Protein AF-A0A820THE0-F1 (afdb_monomer_lite)

Structure (mmCIF, N/CA/C/O backbone):
data_AF-A0A820THE0-F1
#
_entry.id   AF-A0A820THE0-F1
#
loop_
_atom_site.group_PDB
_atom_site.id
_atom_site.type_symbol
_atom_site.label_atom_id
_atom_site.label_alt_id
_atom_site.label_comp_id
_atom_site.label_asym_id
_atom_site.label_entity_id
_atom_site.label_seq_id
_atom_site.pdbx_PDB_ins_code
_atom_site.Cartn_x
_atom_site.Cartn_y
_atom_site.Cartn_z
_atom_site.occupancy
_atom_site.B_iso_or_equiv
_atom_site.auth_seq_id
_atom_site.auth_comp_id
_atom_site.auth_asym_id
_atom_site.auth_atom_id
_atom_site.pdbx_PDB_model_num
ATOM 1 N N . SER A 1 1 ? 0.977 7.184 16.582 1.00 81.56 1 SER A N 1
ATOM 2 C CA . SER A 1 1 ? 1.432 5.863 17.078 1.00 81.56 1 SER A CA 1
ATOM 3 C C . SER A 1 1 ? 2.789 5.539 16.458 1.00 81.56 1 SER A C 1
ATOM 5 O O . SER A 1 1 ? 3.168 6.214 15.509 1.00 81.56 1 SER A O 1
ATOM 7 N N . ILE A 1 2 ? 3.516 4.524 16.949 1.00 87.81 2 ILE A N 1
ATOM 8 C CA . I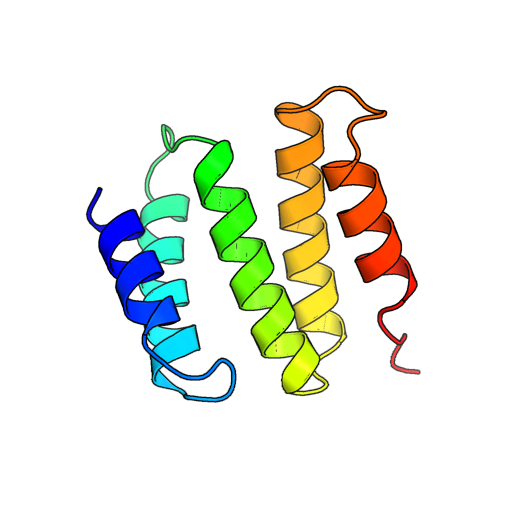LE A 1 2 ? 4.795 4.088 16.341 1.00 87.81 2 ILE A CA 1
ATOM 9 C C . ILE A 1 2 ? 4.618 3.749 14.848 1.00 87.81 2 ILE A C 1
ATOM 11 O O . ILE A 1 2 ? 5.462 4.103 14.034 1.00 87.81 2 ILE A O 1
ATOM 15 N N . ALA A 1 3 ? 3.487 3.145 14.471 1.00 89.25 3 ALA A N 1
ATOM 16 C CA . ALA A 1 3 ? 3.176 2.849 13.073 1.00 89.25 3 ALA A CA 1
ATOM 17 C C . ALA A 1 3 ? 3.074 4.113 12.198 1.00 89.25 3 ALA A C 1
ATOM 19 O O . ALA A 1 3 ? 3.609 4.129 11.093 1.00 89.25 3 ALA A O 1
ATOM 20 N N . ASN A 1 4 ? 2.466 5.194 12.706 1.00 89.00 4 ASN A N 1
ATOM 21 C CA . ASN A 1 4 ? 2.400 6.468 11.979 1.00 89.00 4 ASN A CA 1
ATOM 22 C C . ASN A 1 4 ? 3.794 7.065 11.769 1.00 89.00 4 ASN A C 1
ATOM 24 O O . ASN A 1 4 ? 4.085 7.539 10.681 1.00 89.00 4 ASN A O 1
ATOM 28 N N . ILE A 1 5 ? 4.672 6.976 12.775 1.00 93.00 5 ILE A N 1
ATOM 29 C CA . ILE A 1 5 ? 6.062 7.439 12.651 1.00 93.00 5 ILE A CA 1
ATOM 30 C C . ILE A 1 5 ? 6.778 6.656 11.545 1.00 93.00 5 ILE A C 1
ATOM 32 O O . ILE A 1 5 ? 7.472 7.244 10.724 1.00 93.00 5 ILE A O 1
ATOM 36 N N . TYR A 1 6 ? 6.584 5.336 11.463 1.00 94.88 6 TYR A N 1
ATOM 37 C CA . TYR A 1 6 ? 7.143 4.558 10.356 1.00 94.88 6 TYR A CA 1
ATOM 38 C C . TYR A 1 6 ? 6.573 4.963 8.993 1.00 94.88 6 TYR A C 1
ATOM 40 O O . TYR A 1 6 ? 7.331 5.038 8.029 1.00 94.88 6 TYR A O 1
ATOM 48 N N . MET A 1 7 ? 5.280 5.282 8.900 1.00 93.38 7 MET A N 1
ATOM 49 C CA . MET A 1 7 ? 4.709 5.818 7.662 1.00 93.38 7 MET A CA 1
ATOM 50 C C . MET A 1 7 ? 5.318 7.171 7.281 1.00 93.38 7 MET A C 1
ATOM 52 O O . MET A 1 7 ? 5.702 7.345 6.128 1.00 93.38 7 MET A O 1
ATOM 56 N N . GLU A 1 8 ? 5.467 8.096 8.227 1.00 94.19 8 GLU A N 1
ATOM 57 C CA . GLU A 1 8 ? 6.108 9.395 7.987 1.00 94.19 8 GLU A CA 1
ATOM 58 C C . GLU A 1 8 ? 7.559 9.219 7.527 1.00 94.19 8 GLU A C 1
ATOM 60 O O . GLU A 1 8 ? 7.956 9.787 6.514 1.00 94.19 8 GLU A O 1
ATOM 65 N N . ILE A 1 9 ? 8.331 8.349 8.187 1.00 95.06 9 ILE A N 1
ATOM 66 C CA . ILE A 1 9 ? 9.706 8.032 7.773 1.00 95.06 9 ILE A CA 1
ATOM 67 C C . ILE A 1 9 ? 9.730 7.430 6.363 1.00 95.06 9 ILE A C 1
ATOM 69 O O . ILE A 1 9 ? 10.588 7.795 5.563 1.00 95.06 9 ILE A O 1
ATOM 73 N N . SER A 1 10 ? 8.795 6.533 6.025 1.00 95.62 10 SER A N 1
ATOM 74 C CA . SER A 1 10 ? 8.736 5.941 4.682 1.00 95.62 10 SER A CA 1
ATOM 75 C C . SER A 1 10 ? 8.569 6.997 3.588 1.00 95.62 10 SER A C 1
ATOM 77 O O . SER A 1 10 ? 9.144 6.851 2.512 1.00 95.62 10 SER A O 1
ATOM 79 N N . GLN A 1 11 ? 7.830 8.071 3.873 1.00 92.69 11 GLN A N 1
ATOM 80 C CA . GLN A 1 11 ? 7.562 9.164 2.937 1.00 92.69 11 GLN A CA 1
ATOM 81 C C . GLN A 1 11 ? 8.758 10.109 2.753 1.00 92.69 11 GLN A C 1
ATOM 83 O O . GLN A 1 11 ? 8.770 10.879 1.798 1.00 92.69 11 GLN A O 1
ATOM 88 N N . LEU A 1 12 ? 9.774 10.037 3.622 1.00 95.31 12 LEU A N 1
ATOM 89 C CA . LEU A 1 12 ? 11.038 10.761 3.441 1.00 95.31 12 LEU A CA 1
ATOM 90 C C . LEU A 1 12 ? 11.948 10.107 2.392 1.00 95.31 12 LEU A C 1
ATOM 92 O O . LEU A 1 12 ? 12.903 10.732 1.935 1.00 95.31 12 LEU A O 1
ATOM 96 N N . TYR A 1 13 ? 11.680 8.851 2.029 1.00 93.62 13 TYR A N 1
ATOM 97 C CA . TYR A 1 13 ? 12.417 8.132 0.997 1.00 93.62 13 TYR A CA 1
ATOM 98 C C . TYR A 1 13 ? 11.655 8.141 -0.325 1.00 93.62 13 TYR A C 1
ATOM 100 O O . TYR A 1 13 ? 10.427 8.054 -0.348 1.00 93.62 13 TYR A O 1
ATOM 108 N N . ASP A 1 14 ? 12.396 8.144 -1.434 1.00 90.19 14 ASP A N 1
ATOM 109 C CA . ASP A 1 14 ? 11.812 7.938 -2.756 1.00 90.19 14 ASP A CA 1
ATOM 110 C C . ASP A 1 14 ? 11.009 6.636 -2.805 1.00 90.19 14 ASP A C 1
ATOM 112 O O . ASP A 1 14 ? 11.449 5.595 -2.310 1.00 90.19 14 ASP A O 1
ATOM 116 N N . TYR A 1 15 ? 9.874 6.661 -3.505 1.00 83.75 15 TYR A N 1
ATOM 117 C CA . TYR A 1 15 ? 8.979 5.507 -3.646 1.00 83.75 15 TYR A CA 1
ATOM 118 C C . TYR A 1 15 ? 9.665 4.242 -4.183 1.00 83.75 15 TYR A C 1
ATOM 120 O O . TYR A 1 15 ? 9.194 3.139 -3.938 1.00 83.75 15 TYR A O 1
ATOM 128 N N . ASN A 1 16 ? 10.776 4.368 -4.913 1.00 84.0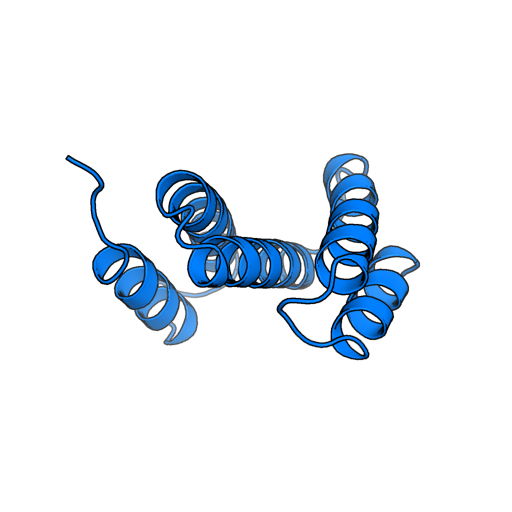6 16 ASN A N 1
ATOM 129 C CA . ASN A 1 16 ? 11.522 3.227 -5.453 1.00 84.06 16 ASN A CA 1
ATOM 130 C C . ASN A 1 16 ? 12.637 2.711 -4.529 1.00 84.06 16 ASN A C 1
ATOM 132 O O . ASN A 1 16 ? 13.222 1.660 -4.821 1.00 84.06 16 ASN A O 1
ATOM 136 N N . HIS A 1 17 ? 12.934 3.433 -3.448 1.00 91.31 17 HIS A N 1
ATOM 137 C CA . HIS A 1 17 ? 13.999 3.128 -2.502 1.00 91.31 17 HIS A CA 1
ATOM 138 C C . HIS A 1 17 ? 13.590 1.976 -1.568 1.00 91.31 17 HIS A C 1
ATOM 140 O O . HIS A 1 17 ? 12.449 1.891 -1.120 1.00 91.31 17 HIS A O 1
ATOM 146 N N . SER A 1 18 ? 14.523 1.084 -1.226 1.00 91.44 18 SER A N 1
ATOM 147 C CA . SER A 1 18 ? 14.257 -0.077 -0.355 1.00 91.44 18 SER A CA 1
ATOM 148 C C . SER A 1 18 ? 13.751 0.321 1.037 1.00 91.44 18 SER A C 1
ATOM 150 O O . SER A 1 18 ? 12.851 -0.315 1.578 1.00 91.44 18 SER A O 1
ATOM 152 N N . ASN A 1 19 ? 14.274 1.414 1.595 1.00 94.12 19 ASN A N 1
ATOM 153 C CA . ASN A 1 19 ? 13.796 1.945 2.876 1.00 94.12 19 ASN A CA 1
ATOM 154 C C . ASN A 1 19 ? 12.309 2.334 2.860 1.00 94.12 19 ASN A C 1
ATOM 156 O O . ASN A 1 19 ? 11.653 2.180 3.886 1.00 94.12 19 ASN A O 1
ATOM 160 N N . HIS A 1 20 ? 11.756 2.782 1.725 1.00 93.62 20 HIS A N 1
ATOM 161 C CA . HIS A 1 20 ? 10.336 3.133 1.638 1.00 93.62 20 HIS A CA 1
ATOM 162 C C . HIS A 1 20 ? 9.457 1.927 1.995 1.00 93.62 20 HIS A C 1
ATOM 164 O O . HIS A 1 20 ? 8.665 1.985 2.936 1.00 93.62 20 HIS A O 1
ATOM 170 N N . ILE A 1 21 ? 9.663 0.796 1.311 1.00 95.81 21 ILE A N 1
ATOM 171 C CA . ILE A 1 21 ? 8.899 -0.426 1.583 1.00 95.81 21 ILE A CA 1
ATOM 172 C C . ILE A 1 21 ? 9.226 -1.013 2.961 1.00 95.81 21 ILE A C 1
ATOM 174 O O . ILE A 1 21 ? 8.316 -1.429 3.670 1.00 95.81 21 ILE A O 1
ATOM 178 N N . TYR A 1 22 ? 10.488 -0.951 3.395 1.00 96.75 22 TYR A N 1
ATOM 179 C CA . TYR A 1 22 ? 10.908 -1.452 4.706 1.00 96.75 22 TYR A CA 1
ATOM 180 C C . TYR A 1 22 ? 10.141 -0.802 5.867 1.00 96.75 22 TYR A C 1
ATOM 182 O O . TYR A 1 22 ? 9.671 -1.485 6.780 1.00 96.75 22 TYR A O 1
ATOM 190 N N . TYR A 1 23 ? 9.993 0.526 5.850 1.00 96.94 23 TYR A N 1
ATOM 191 C CA . TYR A 1 23 ? 9.258 1.225 6.903 1.00 96.94 23 TYR A CA 1
ATOM 192 C C . TYR A 1 23 ? 7.742 1.017 6.794 1.00 96.94 23 TYR A C 1
ATOM 194 O O . TYR A 1 23 ? 7.080 0.879 7.826 1.00 96.94 23 TYR A O 1
ATOM 202 N N . LEU A 1 24 ? 7.190 0.902 5.581 1.00 95.56 24 LEU A N 1
ATOM 203 C CA . LEU A 1 24 ? 5.783 0.529 5.396 1.00 95.56 24 LEU A CA 1
ATOM 204 C C . LEU A 1 24 ? 5.477 -0.872 5.940 1.00 95.56 24 LEU A C 1
ATOM 206 O O . LEU A 1 24 ? 4.459 -1.048 6.603 1.00 95.56 24 LEU A O 1
ATOM 210 N N . GLU A 1 25 ? 6.360 -1.851 5.739 1.00 94.88 25 GLU A N 1
ATOM 211 C CA . GLU A 1 25 ? 6.202 -3.209 6.280 1.00 94.88 25 GLU A CA 1
ATOM 212 C C . GLU A 1 25 ? 6.245 -3.226 7.814 1.00 94.88 25 GLU A C 1
ATOM 214 O O . GLU A 1 25 ? 5.464 -3.936 8.451 1.00 94.88 25 GLU A O 1
ATOM 219 N N . LYS A 1 26 ? 7.086 -2.388 8.436 1.00 94.81 26 LYS A N 1
ATOM 220 C CA . LYS A 1 26 ? 7.068 -2.208 9.897 1.00 94.81 26 LYS A CA 1
ATOM 221 C C . LYS A 1 26 ? 5.762 -1.603 10.399 1.00 94.81 26 LYS A C 1
ATOM 223 O O . LYS A 1 26 ? 5.242 -2.058 11.418 1.00 94.81 26 LYS A O 1
ATOM 228 N N . ALA A 1 27 ? 5.243 -0.584 9.713 1.00 92.75 27 ALA A N 1
ATOM 229 C CA . ALA A 1 27 ? 3.947 -0.000 10.049 1.00 92.75 27 ALA A CA 1
ATOM 230 C C . ALA A 1 27 ? 2.834 -1.050 9.917 1.00 92.75 27 ALA A C 1
ATOM 232 O O . ALA A 1 27 ? 2.040 -1.218 10.842 1.00 92.75 27 ALA A O 1
ATOM 233 N N . LEU A 1 28 ? 2.843 -1.813 8.820 1.00 91.19 28 LEU A N 1
ATOM 234 C CA . LEU A 1 28 ? 1.876 -2.870 8.557 1.00 91.19 28 LEU A CA 1
ATOM 235 C C . LEU A 1 28 ? 1.900 -3.964 9.628 1.00 91.19 28 LEU A C 1
ATOM 237 O O . LEU A 1 28 ? 0.842 -4.332 10.124 1.00 91.19 28 LEU A O 1
ATOM 241 N N . ASN A 1 29 ? 3.079 -4.422 10.051 1.00 91.00 29 ASN A N 1
ATOM 242 C CA . ASN A 1 29 ? 3.196 -5.420 11.117 1.00 91.00 29 ASN A CA 1
ATOM 243 C C . ASN A 1 29 ? 2.549 -4.941 12.432 1.00 91.00 29 ASN A C 1
ATOM 245 O O . ASN A 1 29 ? 1.943 -5.720 13.163 1.00 91.00 29 ASN A O 1
ATOM 249 N N . ILE A 1 30 ? 2.634 -3.644 12.742 1.00 89.12 30 ILE A N 1
ATOM 250 C CA . ILE A 1 30 ? 1.940 -3.082 13.908 1.00 89.12 30 ILE A CA 1
ATOM 251 C C . ILE A 1 30 ? 0.429 -3.042 13.664 1.00 89.12 30 ILE A C 1
ATOM 253 O O . ILE A 1 30 ? -0.329 -3.363 14.577 1.00 89.12 30 ILE A O 1
ATOM 257 N N . PHE A 1 31 ? -0.007 -2.659 12.460 1.00 85.44 31 PHE A N 1
ATOM 258 C CA . PHE A 1 31 ? -1.422 -2.630 12.088 1.00 85.44 31 PHE A CA 1
ATOM 259 C C . PHE A 1 31 ? -2.079 -4.018 12.153 1.00 85.44 31 PHE A C 1
ATOM 261 O O . PHE A 1 31 ? -3.175 -4.135 12.694 1.00 85.44 31 PHE A O 1
ATOM 268 N N . GLU A 1 32 ? -1.405 -5.068 11.682 1.00 79.38 32 GLU A N 1
ATOM 269 C CA . GLU A 1 32 ? -1.928 -6.444 11.679 1.00 79.38 32 GLU A CA 1
ATOM 270 C C . GLU A 1 32 ? -1.969 -7.075 13.082 1.00 79.38 32 GLU A C 1
ATOM 272 O O . GLU A 1 32 ? -2.875 -7.852 13.378 1.00 79.38 32 GLU A O 1
ATOM 277 N N . ASN A 1 33 ? -1.048 -6.702 13.976 1.00 80.88 33 ASN A N 1
ATOM 278 C CA . ASN A 1 33 ? -0.990 -7.238 15.343 1.00 80.88 33 ASN A CA 1
ATOM 279 C C . ASN A 1 33 ? -1.908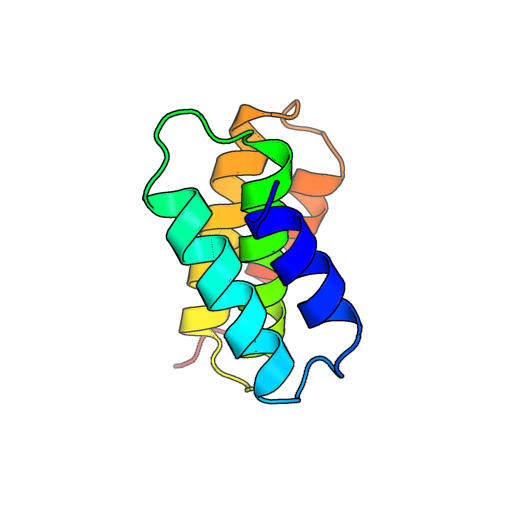 -6.524 16.347 1.00 80.88 33 ASN A C 1
ATOM 281 O O . ASN A 1 33 ? -1.912 -6.869 17.529 1.00 80.88 33 ASN A O 1
ATOM 285 N N . ASN A 1 34 ? -2.673 -5.519 15.921 1.00 73.31 34 ASN A N 1
ATOM 286 C CA . ASN A 1 34 ? -3.510 -4.736 16.822 1.00 73.31 34 ASN A CA 1
ATOM 287 C C . ASN A 1 34 ? -4.965 -4.725 16.343 1.00 73.31 34 ASN A C 1
ATOM 289 O O . ASN A 1 34 ? -5.337 -4.024 15.404 1.00 73.31 34 ASN A O 1
ATOM 293 N N . ILE A 1 35 ? -5.811 -5.456 17.069 1.00 57.12 35 ILE A N 1
ATOM 294 C CA . ILE A 1 35 ? -7.244 -5.637 16.778 1.00 57.12 35 ILE A CA 1
ATOM 295 C C . ILE A 1 35 ? -8.027 -4.305 16.780 1.00 57.12 35 ILE A C 1
ATOM 297 O O . ILE A 1 35 ? -9.093 -4.210 16.177 1.00 57.12 35 ILE A O 1
ATOM 301 N N . HIS A 1 36 ? -7.499 -3.258 17.423 1.00 61.72 36 HIS A N 1
ATOM 302 C CA . HIS A 1 36 ? -8.181 -1.971 17.609 1.00 61.72 36 HIS A CA 1
ATOM 303 C C . HIS A 1 36 ? -7.719 -0.847 16.672 1.00 61.72 36 HIS A C 1
ATOM 305 O O . HIS A 1 36 ? -8.085 0.312 16.884 1.00 61.72 36 HIS A O 1
ATOM 311 N N . ILE A 1 37 ? -6.886 -1.129 15.668 1.00 59.03 37 ILE A N 1
ATOM 312 C CA . ILE A 1 37 ? -6.290 -0.049 14.880 1.00 59.03 37 ILE A CA 1
ATOM 313 C C . ILE A 1 37 ? -7.295 0.630 13.945 1.00 59.03 37 ILE A C 1
ATOM 315 O O . ILE A 1 37 ? -8.079 0.009 13.230 1.00 59.03 37 ILE A O 1
ATOM 319 N N . GLN A 1 38 ? -7.222 1.962 13.978 1.00 61.41 38 GLN A N 1
ATOM 320 C CA . GLN A 1 38 ? -8.016 2.910 13.214 1.00 61.41 38 GLN A CA 1
ATOM 321 C C . GLN A 1 38 ? -7.993 2.561 11.722 1.00 61.41 38 GLN A C 1
ATOM 323 O O . GLN A 1 38 ? -6.968 2.691 11.047 1.00 61.41 38 GLN A O 1
ATOM 328 N N . TYR A 1 39 ? -9.160 2.170 11.204 1.00 63.78 39 TYR A N 1
ATOM 329 C CA . TYR A 1 39 ? -9.389 1.849 9.794 1.00 63.78 39 TYR A CA 1
ATOM 330 C C . TYR A 1 39 ? -8.784 2.899 8.840 1.00 63.78 39 TYR A C 1
ATOM 332 O O . TYR A 1 39 ? -8.256 2.546 7.788 1.00 63.78 39 TYR A O 1
ATOM 340 N N . LEU A 1 40 ? -8.788 4.179 9.233 1.00 61.62 40 LEU A N 1
ATOM 341 C CA . LEU A 1 40 ? -8.357 5.297 8.392 1.00 61.62 40 LEU A CA 1
ATOM 342 C C . LEU A 1 40 ? -6.868 5.260 7.994 1.00 61.62 40 LEU A C 1
ATOM 344 O O . LEU A 1 40 ? -6.526 5.629 6.880 1.00 61.62 40 LEU A O 1
ATOM 348 N N . ILE A 1 41 ? -5.969 4.810 8.871 1.00 74.56 41 ILE A N 1
ATOM 349 C CA . ILE A 1 41 ? -4.518 4.863 8.590 1.00 74.56 41 ILE A CA 1
ATOM 350 C C . ILE A 1 41 ? -4.042 3.563 7.922 1.00 74.56 41 ILE A C 1
ATOM 352 O O . ILE A 1 41 ? -3.138 3.561 7.085 1.00 74.56 41 ILE A O 1
ATOM 356 N N . THR A 1 42 ? -4.723 2.452 8.206 1.00 81.00 42 THR A N 1
ATOM 357 C CA . THR A 1 42 ? -4.395 1.135 7.643 1.00 81.00 42 THR A CA 1
ATOM 358 C C . THR A 1 42 ? -4.557 1.105 6.121 1.00 81.00 42 THR A C 1
ATOM 360 O O . THR A 1 42 ? -3.688 0.586 5.417 1.00 81.00 42 THR A O 1
ATOM 363 N N . TYR A 1 43 ? -5.626 1.708 5.580 1.00 88.06 43 TYR A N 1
ATOM 364 C CA . TYR A 1 43 ? -5.827 1.723 4.125 1.00 88.06 43 TYR A CA 1
ATOM 365 C C . TYR A 1 43 ? -4.761 2.558 3.400 1.00 88.06 43 TYR A C 1
ATOM 367 O O . TYR A 1 43 ? -4.392 2.212 2.275 1.00 88.06 43 TYR A O 1
ATOM 375 N N . GLN A 1 44 ? -4.256 3.629 4.033 1.00 91.06 44 GLN A N 1
ATOM 376 C CA . GLN A 1 44 ? -3.182 4.461 3.484 1.00 91.06 44 GLN A CA 1
ATOM 377 C C . GLN A 1 44 ? -1.885 3.657 3.385 1.00 91.06 44 GLN A C 1
ATOM 379 O O . GLN A 1 44 ? -1.252 3.647 2.331 1.00 91.06 44 GLN A O 1
ATOM 384 N N . CYS A 1 45 ? -1.535 2.912 4.436 1.00 93.06 45 CYS A N 1
ATOM 385 C CA . CYS A 1 45 ? -0.370 2.030 4.429 1.00 93.06 45 CYS A CA 1
ATOM 386 C C . CYS A 1 45 ? -0.449 0.993 3.299 1.00 93.06 45 CYS A C 1
ATOM 388 O O . CYS A 1 45 ? 0.472 0.900 2.486 1.00 93.06 45 CYS A O 1
ATOM 390 N N . PHE A 1 46 ? -1.585 0.298 3.163 1.00 94.38 46 PHE A N 1
ATOM 391 C CA . PHE A 1 46 ? -1.809 -0.611 2.035 1.00 94.38 46 PHE A CA 1
ATOM 392 C C . PHE A 1 46 ? -1.695 0.087 0.676 1.00 94.38 46 PHE A C 1
ATOM 394 O O . PHE A 1 46 ? -1.084 -0.471 -0.232 1.00 94.38 46 PHE A O 1
ATOM 401 N N . SER A 1 47 ? -2.200 1.317 0.540 1.00 94.31 47 SER A N 1
ATOM 402 C CA . SER A 1 47 ? -2.125 2.056 -0.725 1.00 94.31 47 SER A CA 1
ATOM 403 C C . SER A 1 47 ? -0.686 2.420 -1.108 1.00 94.31 47 SER A C 1
ATOM 405 O O . SER A 1 47 ? -0.326 2.357 -2.283 1.00 94.31 47 SER A O 1
ATOM 407 N N . PHE A 1 48 ? 0.178 2.737 -0.136 1.00 94.31 48 PHE A N 1
ATOM 408 C CA . PHE A 1 48 ? 1.594 3.000 -0.403 1.00 94.31 48 PHE A CA 1
ATOM 409 C C . PHE A 1 48 ? 2.339 1.729 -0.812 1.00 94.31 48 PHE A C 1
ATOM 411 O O . PHE A 1 48 ? 3.106 1.745 -1.773 1.00 94.31 48 PHE A O 1
ATOM 418 N N . ILE A 1 49 ? 2.049 0.606 -0.155 1.00 95.69 49 ILE A N 1
ATOM 419 C CA . ILE A 1 49 ? 2.608 -0.697 -0.533 1.00 95.69 49 ILE A CA 1
ATOM 420 C C . ILE A 1 49 ? 2.144 -1.091 -1.945 1.00 95.69 49 ILE A C 1
ATOM 422 O O . ILE A 1 49 ? 2.940 -1.568 -2.755 1.00 95.69 49 ILE A O 1
ATOM 426 N N . ALA A 1 50 ? 0.874 -0.852 -2.278 1.00 96.12 50 ALA A N 1
ATOM 427 C CA . ALA A 1 50 ? 0.336 -1.120 -3.606 1.00 96.12 50 ALA A CA 1
ATOM 428 C C . ALA A 1 50 ? 1.038 -0.289 -4.694 1.00 96.12 50 ALA A C 1
ATOM 430 O O . ALA A 1 50 ? 1.437 -0.841 -5.723 1.00 96.12 50 ALA A O 1
ATOM 431 N N . ASN A 1 51 ? 1.255 1.005 -4.432 1.00 94.25 51 ASN A N 1
ATOM 432 C CA . ASN A 1 51 ? 2.026 1.906 -5.291 1.00 94.25 51 ASN A CA 1
ATOM 433 C C . ASN A 1 51 ? 3.470 1.424 -5.488 1.00 94.25 51 ASN A C 1
ATOM 435 O O . ASN A 1 51 ? 3.969 1.418 -6.614 1.00 94.25 51 ASN A O 1
ATOM 439 N N . TYR A 1 52 ? 4.136 0.991 -4.413 1.00 94.94 52 TYR A N 1
ATOM 440 C CA . TYR A 1 52 ? 5.490 0.441 -4.487 1.00 94.94 52 TYR A CA 1
ATOM 441 C C . TYR A 1 52 ? 5.553 -0.739 -5.465 1.00 94.94 52 TYR A C 1
ATOM 443 O O . TYR A 1 52 ? 6.375 -0.755 -6.382 1.00 94.94 52 TYR A O 1
ATOM 451 N N . TYR A 1 53 ? 4.641 -1.705 -5.322 1.00 95.00 53 TYR A N 1
ATOM 452 C CA . TYR A 1 53 ? 4.591 -2.864 -6.213 1.00 95.00 53 TYR A CA 1
ATOM 453 C C . TYR A 1 53 ? 4.193 -2.502 -7.644 1.00 95.00 53 TYR A C 1
ATOM 455 O O . TYR A 1 53 ? 4.757 -3.067 -8.581 1.00 95.00 53 TYR A O 1
ATOM 463 N N . PHE A 1 54 ? 3.307 -1.519 -7.826 1.00 94.31 54 PHE A N 1
ATOM 464 C CA . PHE A 1 54 ? 2.957 -1.003 -9.149 1.00 94.31 54 PHE A CA 1
ATOM 465 C C . PHE A 1 54 ? 4.194 -0.467 -9.878 1.00 94.31 54 PHE A C 1
ATOM 467 O O . PHE A 1 54 ? 4.458 -0.832 -11.021 1.00 94.31 54 PHE A O 1
ATOM 474 N N . LYS A 1 55 ? 5.017 0.341 -9.197 1.00 92.75 55 LYS A N 1
ATOM 475 C CA . LYS A 1 55 ? 6.261 0.890 -9.765 1.00 92.75 55 LYS A CA 1
ATOM 476 C C . LYS A 1 55 ? 7.312 -0.176 -10.073 1.00 92.75 55 LYS A C 1
ATOM 478 O O . LYS A 1 55 ? 8.162 0.045 -10.931 1.00 92.75 55 LYS A O 1
ATOM 483 N N . LYS A 1 56 ? 7.252 -1.331 -9.408 1.00 92.94 56 LYS A N 1
ATOM 484 C CA . LYS A 1 56 ? 8.092 -2.501 -9.705 1.00 92.94 56 LYS A CA 1
ATOM 485 C C . LYS A 1 56 ? 7.510 -3.412 -10.789 1.00 92.94 56 LYS A C 1
ATOM 487 O O . LYS A 1 56 ? 8.107 -4.448 -11.052 1.00 92.94 56 LYS A O 1
ATOM 492 N N . SER A 1 57 ? 6.394 -3.033 -11.418 1.00 94.38 57 SER A N 1
ATOM 493 C CA . SER A 1 57 ? 5.656 -3.867 -12.381 1.00 94.38 57 SER A CA 1
ATOM 494 C C . SER A 1 57 ? 5.257 -5.229 -11.804 1.00 94.38 57 SER A C 1
ATOM 496 O O . SER A 1 57 ? 5.197 -6.214 -12.518 1.00 94.38 57 SER A O 1
ATOM 498 N N . LEU A 1 58 ? 5.028 -5.297 -10.488 1.00 95.31 58 LEU A N 1
ATOM 499 C CA . LEU A 1 58 ? 4.539 -6.490 -9.797 1.00 95.31 58 LEU A CA 1
ATOM 500 C C . LEU A 1 58 ? 3.025 -6.345 -9.626 1.00 95.31 58 LEU A C 1
ATOM 502 O O . LEU A 1 58 ? 2.534 -6.045 -8.526 1.00 95.31 58 LEU A O 1
ATOM 506 N N . PHE A 1 59 ? 2.294 -6.480 -10.732 1.00 95.94 59 PHE A N 1
ATOM 507 C CA . PHE A 1 59 ? 0.900 -6.043 -10.825 1.00 95.94 59 PHE A CA 1
ATOM 508 C C . PHE A 1 59 ? -0.042 -6.857 -9.939 1.00 95.94 59 PHE A C 1
ATOM 510 O O . PHE A 1 59 ? -0.886 -6.271 -9.261 1.00 95.94 59 PHE A O 1
ATOM 517 N N . ASP A 1 60 ? 0.176 -8.165 -9.812 1.00 96.38 60 ASP A N 1
ATOM 518 C CA . ASP A 1 60 ? -0.612 -9.018 -8.913 1.00 96.38 60 ASP A CA 1
ATOM 519 C C . ASP A 1 60 ? -0.504 -8.587 -7.448 1.00 96.38 60 ASP A C 1
ATOM 521 O O . ASP A 1 60 ? -1.503 -8.487 -6.724 1.00 96.38 60 ASP A O 1
ATOM 525 N N . LYS A 1 61 ? 0.719 -8.276 -6.998 1.00 95.69 61 LYS A N 1
ATOM 526 C CA . LYS A 1 61 ? 0.947 -7.782 -5.634 1.00 95.69 61 LYS A CA 1
ATOM 527 C C . LYS A 1 61 ? 0.314 -6.411 -5.448 1.00 95.69 61 LYS A C 1
ATOM 529 O O . LYS A 1 61 ? -0.346 -6.190 -4.434 1.00 95.69 61 LYS A O 1
ATOM 534 N N . SER A 1 62 ? 0.483 -5.513 -6.416 1.00 96.88 62 SER A N 1
ATOM 535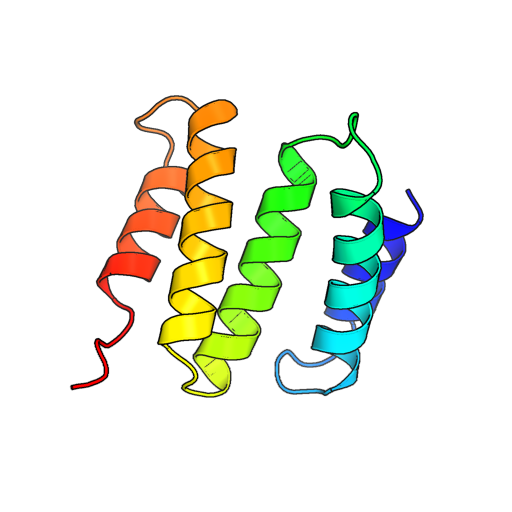 C CA . SER A 1 62 ? -0.131 -4.186 -6.379 1.00 96.88 62 SER A CA 1
ATOM 536 C C . SER A 1 62 ? -1.655 -4.275 -6.252 1.00 96.88 62 SER A C 1
ATOM 538 O O . SER A 1 62 ? -2.229 -3.745 -5.297 1.00 96.88 62 SER A O 1
ATOM 540 N N . ARG A 1 63 ? -2.299 -5.050 -7.133 1.00 97.56 63 ARG A N 1
ATOM 541 C CA . ARG A 1 63 ? -3.748 -5.280 -7.141 1.00 97.56 63 ARG A CA 1
ATOM 542 C C . ARG A 1 63 ? -4.238 -5.835 -5.809 1.00 97.56 63 ARG A C 1
ATOM 544 O O . ARG A 1 63 ? -5.208 -5.322 -5.253 1.00 97.56 63 ARG A O 1
ATOM 551 N N . LYS A 1 64 ? -3.544 -6.834 -5.252 1.00 96.69 64 LYS A N 1
ATOM 552 C CA . LYS A 1 64 ? -3.873 -7.415 -3.939 1.00 96.69 64 LYS A CA 1
ATOM 553 C C . LYS A 1 64 ? -3.930 -6.355 -2.835 1.00 96.69 64 LYS A C 1
ATOM 555 O O . LYS A 1 64 ? -4.844 -6.385 -2.012 1.00 96.69 64 LYS A O 1
ATOM 560 N N . TYR A 1 65 ? -2.970 -5.433 -2.797 1.00 96.62 65 TYR A N 1
ATOM 561 C CA . TYR A 1 65 ? -2.938 -4.392 -1.769 1.00 96.62 65 TYR A CA 1
ATOM 562 C C . TYR A 1 65 ? -3.971 -3.285 -2.009 1.00 96.62 65 TYR A C 1
ATOM 564 O O . TYR A 1 65 ? -4.615 -2.867 -1.047 1.00 96.62 65 TYR A O 1
ATOM 572 N N . TYR A 1 66 ? -4.229 -2.882 -3.256 1.00 97.56 66 TYR A N 1
ATOM 573 C CA . TYR A 1 66 ? -5.328 -1.951 -3.536 1.00 97.56 66 TYR A CA 1
ATOM 574 C C . TYR A 1 66 ? -6.703 -2.532 -3.202 1.00 97.56 66 TYR A C 1
ATOM 576 O O . TYR A 1 66 ? -7.554 -1.809 -2.688 1.00 97.56 66 TYR A O 1
ATOM 584 N N . LEU A 1 67 ? -6.924 -3.834 -3.409 1.00 97.00 67 LEU A N 1
ATOM 585 C CA . LEU A 1 67 ? -8.165 -4.492 -2.988 1.00 97.00 67 LEU A CA 1
ATOM 586 C C . LEU A 1 67 ? -8.359 -4.419 -1.465 1.00 97.00 67 LEU A C 1
ATOM 588 O O . LEU A 1 67 ? -9.459 -4.107 -1.010 1.00 97.00 67 LEU A O 1
ATOM 592 N N . LYS A 1 68 ? -7.291 -4.614 -0.676 1.00 93.56 68 LYS A N 1
ATOM 593 C CA . LYS A 1 68 ? -7.328 -4.403 0.785 1.00 93.56 68 LYS A CA 1
ATOM 594 C C . LYS A 1 68 ? -7.631 -2.944 1.147 1.00 93.56 68 LYS A C 1
ATOM 596 O O . LYS A 1 68 ? -8.431 -2.687 2.047 1.00 93.56 68 LYS A O 1
ATOM 601 N N . THR A 1 69 ? -7.024 -1.985 0.443 1.00 94.56 69 THR A N 1
ATOM 602 C CA . THR A 1 69 ? -7.326 -0.552 0.601 1.00 94.56 69 THR A CA 1
ATOM 603 C C . THR A 1 69 ? -8.810 -0.271 0.351 1.00 94.56 69 THR A C 1
ATOM 605 O O . THR A 1 69 ? -9.462 0.353 1.191 1.00 94.56 69 THR A O 1
ATOM 608 N N . LEU A 1 70 ? -9.359 -0.773 -0.757 1.00 95.50 70 LEU A N 1
ATOM 609 C CA . LEU A 1 70 ? -10.757 -0.587 -1.145 1.00 95.50 70 LEU A CA 1
ATOM 610 C C . LEU A 1 70 ? -11.729 -1.210 -0.134 1.00 95.50 70 LEU A C 1
ATOM 612 O O . LEU A 1 70 ? -12.754 -0.607 0.186 1.00 95.50 70 LEU A O 1
ATOM 616 N N . GLU A 1 71 ? -11.415 -2.399 0.388 1.00 92.81 71 GLU A N 1
ATOM 617 C CA . GLU A 1 71 ? -12.234 -3.073 1.402 1.00 92.81 71 GLU A CA 1
ATOM 618 C C . GLU A 1 71 ? -12.403 -2.200 2.651 1.00 92.81 71 GLU A C 1
ATOM 620 O O . GLU A 1 71 ? -13.514 -2.045 3.162 1.00 92.81 71 GLU A O 1
ATOM 625 N N . ILE A 1 72 ? -11.315 -1.589 3.122 1.00 90.06 72 ILE A N 1
ATOM 626 C CA . ILE A 1 72 ? -11.360 -0.711 4.291 1.00 90.06 72 ILE A CA 1
ATOM 627 C C . ILE A 1 72 ? -12.086 0.598 3.967 1.00 90.06 72 ILE A C 1
ATOM 629 O O . ILE A 1 72 ? -12.942 1.021 4.742 1.00 90.06 72 ILE A O 1
ATOM 633 N N . GLN A 1 73 ? -11.811 1.225 2.821 1.00 92.19 73 GLN A N 1
ATOM 634 C CA . GLN A 1 73 ? -12.498 2.461 2.429 1.00 92.19 73 GLN A CA 1
ATOM 635 C C . GLN A 1 73 ? -14.020 2.280 2.363 1.00 92.19 73 GLN A C 1
ATOM 637 O O . GLN A 1 73 ? -14.744 3.145 2.847 1.00 92.19 73 GLN A O 1
ATOM 642 N N . LYS A 1 74 ? -14.512 1.137 1.862 1.00 92.75 74 LYS A N 1
ATOM 643 C CA . LYS A 1 74 ? -15.949 0.796 1.836 1.00 92.75 74 LYS A CA 1
ATOM 644 C C . LYS A 1 74 ? -16.582 0.645 3.227 1.00 92.75 74 LYS A C 1
ATOM 646 O O . LYS A 1 74 ? -17.800 0.745 3.336 1.00 92.75 74 LYS A O 1
ATOM 651 N N . LYS A 1 75 ? -15.789 0.395 4.277 1.00 89.81 75 LYS A N 1
ATOM 652 C CA . LYS A 1 75 ? -16.261 0.348 5.676 1.00 89.81 75 LYS A CA 1
ATOM 653 C C . LYS A 1 75 ? -16.308 1.733 6.328 1.00 89.81 75 LYS A C 1
ATOM 655 O O . LYS A 1 75 ? -17.072 1.926 7.266 1.00 89.81 75 LYS A O 1
ATOM 660 N N . ILE A 1 76 ? -15.481 2.673 5.863 1.00 89.75 76 ILE A N 1
ATOM 661 C CA . ILE A 1 76 ? -15.347 4.017 6.448 1.00 89.75 76 ILE A CA 1
ATOM 662 C C . ILE A 1 76 ? -16.250 5.030 5.744 1.00 89.75 76 ILE A C 1
ATOM 664 O O . ILE A 1 76 ? -16.863 5.873 6.395 1.00 89.75 76 ILE A O 1
ATOM 668 N N . TYR A 1 77 ? -16.288 4.982 4.414 1.00 89.81 77 TYR A N 1
ATOM 669 C CA . TYR A 1 77 ? -16.883 6.022 3.590 1.00 89.81 77 TYR A CA 1
ATOM 670 C C . TYR A 1 77 ? -18.194 5.557 2.940 1.00 89.81 77 TYR A C 1
ATOM 672 O O . TYR A 1 77 ? -18.343 4.372 2.629 1.00 89.81 77 TYR A O 1
ATOM 680 N N . PRO A 1 78 ? -19.139 6.481 2.673 1.00 92.94 78 PRO A N 1
ATOM 681 C CA . PRO A 1 78 ? -20.300 6.200 1.833 1.00 92.94 78 PRO A CA 1
ATOM 682 C C . PRO A 1 78 ? -19.882 5.697 0.448 1.00 92.94 78 PRO A C 1
ATOM 684 O O . PRO A 1 78 ? -18.824 6.070 -0.053 1.00 92.94 78 PRO A O 1
ATOM 687 N N . LYS A 1 79 ? -20.733 4.892 -0.198 1.00 88.94 79 LYS A N 1
ATOM 688 C CA . LYS A 1 79 ? -20.423 4.223 -1.477 1.00 88.94 79 LYS A CA 1
ATOM 689 C C . LYS A 1 79 ? -19.962 5.173 -2.590 1.00 88.94 79 LYS A C 1
ATOM 691 O O . LYS A 1 79 ? -19.084 4.797 -3.358 1.00 88.94 79 LYS A O 1
ATOM 696 N N . ASP A 1 80 ? -20.497 6.391 -2.622 1.00 90.62 80 ASP A N 1
ATOM 697 C CA . ASP A 1 80 ? -20.221 7.387 -3.668 1.00 90.62 80 ASP A CA 1
ATOM 698 C C . ASP A 1 80 ? -19.053 8.322 -3.313 1.00 90.62 80 ASP A C 1
ATOM 700 O O . ASP A 1 80 ? -18.801 9.323 -3.986 1.00 90.62 80 ASP A O 1
ATOM 704 N N . HIS A 1 81 ? -18.327 8.025 -2.232 1.00 94.81 81 HIS A N 1
ATOM 705 C CA . HIS A 1 81 ? -17.179 8.821 -1.833 1.00 94.81 81 HIS A CA 1
ATOM 706 C C . HIS A 1 81 ? -16.062 8.711 -2.878 1.00 94.81 81 HIS A C 1
ATOM 708 O O . HIS A 1 81 ? -15.643 7.614 -3.255 1.00 94.81 81 HIS A O 1
ATOM 714 N N . SER A 1 82 ? -15.518 9.858 -3.289 1.00 95.19 82 SER A N 1
ATOM 715 C CA . SER A 1 82 ? -14.513 9.967 -4.356 1.00 95.19 82 SER A CA 1
ATOM 716 C C . SER A 1 82 ? -13.308 9.042 -4.164 1.00 95.19 82 SER A C 1
ATOM 718 O O . SER A 1 82 ? -12.806 8.484 -5.133 1.00 95.19 82 SER A O 1
ATOM 720 N N . ILE A 1 83 ? -12.877 8.820 -2.919 1.00 93.50 83 ILE A N 1
ATOM 721 C CA . ILE A 1 83 ? -11.756 7.920 -2.603 1.00 93.50 83 ILE A CA 1
ATOM 722 C C . ILE A 1 83 ? -11.998 6.456 -3.020 1.00 93.50 83 ILE A C 1
ATOM 724 O O . ILE A 1 83 ? -11.063 5.788 -3.462 1.00 93.50 83 ILE A O 1
ATOM 728 N N . ILE A 1 84 ? -13.238 5.960 -2.911 1.00 95.56 84 ILE A N 1
ATOM 729 C CA . ILE A 1 84 ? -13.604 4.592 -3.313 1.00 95.56 84 ILE A CA 1
ATOM 730 C C . ILE A 1 84 ? -13.540 4.498 -4.835 1.00 95.56 84 ILE A C 1
ATOM 732 O O . ILE A 1 84 ? -12.954 3.559 -5.367 1.00 95.56 84 ILE A O 1
ATOM 736 N N . ILE A 1 85 ? -14.095 5.500 -5.523 1.00 96.56 85 ILE A N 1
ATOM 737 C CA . ILE A 1 85 ? -14.110 5.587 -6.988 1.00 96.56 85 ILE A CA 1
ATOM 738 C C . ILE A 1 85 ? -12.679 5.650 -7.535 1.00 96.56 85 ILE A C 1
ATOM 740 O O . ILE A 1 85 ? -12.334 4.894 -8.437 1.00 96.56 85 ILE A O 1
ATOM 744 N N . GLN A 1 86 ? -11.822 6.495 -6.953 1.00 96.12 86 GLN A N 1
ATOM 745 C CA . GLN A 1 86 ? -10.410 6.600 -7.335 1.00 96.12 86 GLN A CA 1
ATOM 746 C C . GLN A 1 86 ? -9.675 5.272 -7.157 1.00 96.12 86 GLN A C 1
ATOM 748 O O . GLN A 1 86 ? -8.969 4.832 -8.058 1.00 96.12 86 GLN A O 1
ATOM 753 N N . THR A 1 87 ? -9.856 4.612 -6.012 1.00 96.69 87 THR A N 1
ATOM 754 C CA . THR A 1 87 ? -9.186 3.334 -5.736 1.00 96.69 87 THR A CA 1
ATOM 755 C C . THR A 1 87 ? -9.670 2.234 -6.679 1.00 96.69 87 THR A C 1
ATOM 757 O O . THR A 1 87 ? -8.859 1.437 -7.142 1.00 96.69 87 THR A O 1
ATOM 760 N N . GLN A 1 88 ? -10.966 2.206 -7.005 1.00 97.12 88 GLN A N 1
ATOM 761 C CA . GLN A 1 88 ? -11.517 1.282 -7.995 1.00 97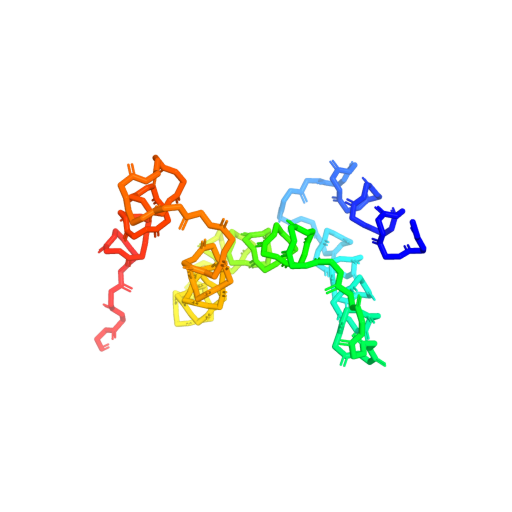.12 88 GLN A CA 1
ATOM 762 C C . GLN A 1 88 ? -10.927 1.533 -9.390 1.00 97.12 88 GLN A C 1
ATOM 764 O O . GLN A 1 88 ? -10.441 0.588 -9.997 1.00 97.12 88 GLN A O 1
ATOM 769 N N . SER A 1 89 ? -10.871 2.792 -9.842 1.00 97.25 89 SER A N 1
ATOM 770 C CA . SER A 1 89 ? -10.246 3.151 -11.126 1.00 97.25 89 SER A CA 1
ATOM 771 C C . SER A 1 89 ? -8.797 2.677 -11.195 1.00 97.25 89 SER A C 1
ATOM 773 O O . SER A 1 89 ? -8.403 2.063 -12.176 1.00 97.25 89 SER A O 1
ATOM 775 N N . ILE A 1 90 ? -8.017 2.883 -10.125 1.00 96.81 90 ILE A N 1
ATOM 776 C CA . ILE A 1 90 ? -6.631 2.403 -10.075 1.00 96.81 90 ILE A CA 1
ATOM 777 C C . ILE A 1 90 ? -6.576 0.880 -10.230 1.00 96.81 90 ILE A C 1
ATOM 779 O O . ILE A 1 90 ? -5.732 0.380 -10.961 1.00 96.81 90 ILE A O 1
ATOM 783 N N . ILE A 1 91 ? -7.453 0.130 -9.556 1.00 97.12 91 ILE A N 1
ATOM 784 C CA . ILE A 1 91 ? -7.497 -1.335 -9.683 1.00 97.12 91 ILE A CA 1
ATOM 785 C C . ILE A 1 91 ? -7.809 -1.751 -11.122 1.00 97.12 91 ILE A C 1
ATOM 787 O O . ILE A 1 91 ? -7.182 -2.686 -11.627 1.00 97.12 91 ILE A O 1
ATOM 791 N N . ASP A 1 92 ? -8.757 -1.076 -11.762 1.00 96.25 92 ASP A N 1
ATOM 792 C CA . ASP A 1 92 ? -9.188 -1.373 -13.128 1.00 96.25 92 ASP A CA 1
ATOM 793 C C . ASP A 1 92 ? -8.074 -1.064 -14.149 1.00 96.25 92 ASP A C 1
ATOM 795 O O . ASP A 1 92 ? -7.904 -1.810 -15.112 1.00 96.25 92 ASP A O 1
ATOM 799 N N . ASP A 1 93 ? -7.254 -0.041 -13.881 1.00 95.94 93 ASP A N 1
ATOM 800 C CA . ASP A 1 93 ? -6.122 0.378 -14.721 1.00 95.94 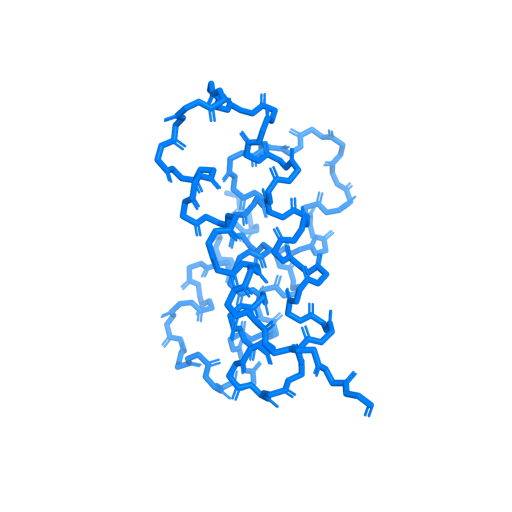93 ASP A CA 1
ATOM 801 C C . ASP A 1 93 ? -4.854 -0.484 -14.544 1.00 95.94 93 ASP A C 1
ATOM 803 O O . ASP A 1 93 ? -3.925 -0.406 -15.354 1.00 95.94 93 ASP A O 1
ATOM 807 N N . ILE A 1 94 ? -4.766 -1.308 -13.490 1.00 95.75 94 ILE A N 1
ATOM 808 C CA . ILE A 1 94 ? -3.623 -2.216 -13.306 1.00 95.75 94 ILE A CA 1
ATOM 809 C C . ILE A 1 94 ? -3.653 -3.285 -14.411 1.00 95.75 94 ILE A C 1
ATOM 811 O O . ILE A 1 94 ? -4.670 -3.973 -14.548 1.00 95.75 94 ILE A O 1
ATOM 815 N N . PRO A 1 95 ? -2.548 -3.505 -15.150 1.00 94.12 95 PRO A N 1
ATOM 816 C CA . PRO A 1 95 ? -2.469 -4.564 -16.150 1.00 94.12 95 PRO A CA 1
ATOM 817 C C . PRO A 1 95 ? -2.766 -5.951 -15.568 1.00 94.12 95 PRO A C 1
ATOM 819 O O . PRO A 1 95 ? -2.454 -6.252 -14.413 1.00 94.12 95 PRO A O 1
ATOM 822 N N . ILE A 1 96 ? -3.382 -6.808 -16.377 1.00 86.81 96 ILE A N 1
ATOM 823 C CA . ILE A 1 96 ? -3.503 -8.237 -16.085 1.00 86.81 96 ILE A CA 1
ATOM 824 C C . ILE A 1 96 ? -2.309 -8.902 -16.768 1.00 86.81 96 ILE A C 1
ATOM 826 O O . ILE A 1 96 ? -2.190 -8.827 -17.990 1.00 86.81 96 ILE A O 1
ATOM 830 N N . GLU A 1 97 ? -1.401 -9.490 -15.990 1.00 73.81 97 GLU A N 1
ATOM 831 C CA . GLU A 1 97 ? -0.354 -10.346 -16.554 1.00 73.81 97 GLU A CA 1
ATOM 832 C C . GLU A 1 97 ? -1.034 -11.614 -17.104 1.00 73.81 97 GLU A C 1
ATOM 834 O O . GLU A 1 97 ? -1.799 -12.263 -16.389 1.00 73.81 97 GLU A O 1
ATOM 839 N N . MET A 1 98 ? -0.844 -11.887 -18.403 1.00 58.66 98 MET A N 1
ATOM 840 C CA . MET A 1 98 ? -1.365 -13.071 -19.106 1.00 58.66 98 MET A CA 1
ATOM 841 C C . MET A 1 98 ? -0.429 -14.266 -18.965 1.00 58.66 98 MET A C 1
ATOM 843 O O . MET A 1 98 ? 0.802 -14.050 -19.040 1.00 58.66 98 MET A O 1
#

InterPro domains:
  IPR011990 Tetratricopeptide-like helical domain superfamily [G3DSA:1.25.40.10] (1-93)

Foldseek 3Di:
DQLVVLCVQLVVDDLQDPSNVVSLVVSQVVVVVDPPDDLVVNLVSLQSQLVSCVVVLVLVSNLVSLVVSLVSCVVVDDPPDVVNVVSVVVSVPRDDDD

Organism: NCBI:txid433720

Sequence (98 aa):
SIANIYMEISQLYDYNHSNHIYYLEKALNIFENNIHIQYLITYQCFSFIANYYFKKSLFDKSRKYYLKTLEIQKKIYPKDHSIIIQTQSIIDDIPIEM

Secondary structure (DSSP, 8-state):
-HHHHHHHHHHTS-TTSHHHHHHHHHHHHHHHT-TT--HHHHHHHHHHHHHHHHHTT-HHHHHHHHHHHHHHHHHHS-TT-HHHHHHHHHHHHS----

Radius of gyration: 13.35 Å; chains: 1; bounding box: 35×24×37 Å

pLDDT: mean 90.05, std 9.65, range [57.12, 97.56]